Protein AF-A0A1I0LG88-F1 (afdb_monomer)

Structure (mmCIF, N/CA/C/O backbone):
data_AF-A0A1I0LG88-F1
#
_entry.id   AF-A0A1I0LG88-F1
#
loop_
_atom_site.group_PDB
_atom_site.id
_atom_site.type_symbol
_atom_site.label_atom_id
_atom_site.label_alt_id
_atom_site.label_comp_id
_atom_site.label_asym_id
_atom_site.label_entity_id
_atom_site.label_seq_id
_atom_site.pdbx_PDB_ins_code
_atom_site.Cartn_x
_atom_site.Cartn_y
_atom_site.Cartn_z
_atom_site.occupancy
_atom_site.B_iso_or_equiv
_atom_site.auth_seq_id
_atom_site.auth_comp_id
_atom_site.auth_asym_id
_atom_site.auth_atom_id
_atom_site.pdbx_PDB_model_num
ATOM 1 N N . ASP A 1 1 ? 6.058 15.954 14.511 1.00 57.50 1 ASP A N 1
ATOM 2 C CA . ASP A 1 1 ? 6.686 14.770 15.115 1.00 57.50 1 ASP A CA 1
ATOM 3 C C . ASP A 1 1 ? 6.419 13.550 14.260 1.00 57.50 1 ASP A C 1
ATOM 5 O O . ASP A 1 1 ? 5.264 13.283 13.942 1.00 57.50 1 ASP A O 1
ATOM 9 N N . ASP A 1 2 ? 7.477 12.824 13.900 1.00 69.94 2 ASP A N 1
ATOM 10 C CA . ASP A 1 2 ? 7.427 11.625 13.042 1.00 69.94 2 ASP A CA 1
ATOM 11 C C . ASP A 1 2 ? 6.561 10.500 13.637 1.00 69.94 2 ASP A C 1
ATOM 13 O O . ASP A 1 2 ? 5.971 9.692 12.916 1.00 69.94 2 ASP A O 1
ATOM 17 N N . VAL A 1 3 ? 6.420 10.480 14.967 1.00 75.88 3 VAL A N 1
ATOM 18 C CA . VAL A 1 3 ? 5.543 9.544 15.686 1.00 75.88 3 VAL A CA 1
ATOM 19 C C . VAL A 1 3 ? 4.071 9.808 15.365 1.00 75.88 3 VAL A C 1
ATOM 21 O O . VAL A 1 3 ? 3.330 8.864 15.104 1.00 75.88 3 VAL A O 1
ATOM 24 N N . THR A 1 4 ? 3.645 11.075 15.325 1.00 81.88 4 THR A N 1
ATOM 25 C CA . THR A 1 4 ? 2.259 11.437 14.990 1.00 81.88 4 THR A CA 1
ATOM 26 C C . THR A 1 4 ? 1.914 11.007 13.567 1.00 81.88 4 THR A C 1
ATOM 28 O O . THR A 1 4 ? 0.860 10.414 13.359 1.00 81.88 4 THR A O 1
ATOM 31 N N . VAL A 1 5 ? 2.831 11.221 12.616 1.00 83.12 5 VAL A N 1
ATOM 32 C CA . VAL A 1 5 ? 2.665 10.792 11.217 1.00 83.12 5 VAL A CA 1
ATOM 33 C C . VAL A 1 5 ? 2.552 9.270 11.130 1.00 83.12 5 VAL A C 1
ATOM 35 O O . VAL A 1 5 ? 1.643 8.748 10.493 1.00 83.12 5 VAL A O 1
ATOM 38 N N . THR A 1 6 ? 3.428 8.545 11.830 1.00 84.25 6 THR A N 1
ATOM 39 C CA . THR A 1 6 ? 3.408 7.075 11.842 1.00 84.25 6 THR A CA 1
ATOM 40 C C . THR A 1 6 ? 2.093 6.526 12.403 1.00 84.25 6 THR A C 1
ATOM 42 O O . THR A 1 6 ? 1.522 5.601 11.828 1.00 84.25 6 THR A O 1
ATOM 45 N N . LEU A 1 7 ? 1.589 7.101 13.499 1.00 87.00 7 LEU A N 1
ATOM 46 C CA . LEU A 1 7 ? 0.325 6.684 14.114 1.00 87.00 7 LEU A CA 1
ATOM 47 C C . LEU A 1 7 ? -0.883 6.989 13.225 1.00 87.00 7 LEU A C 1
ATOM 49 O O . LEU A 1 7 ? -1.782 6.160 13.130 1.00 87.00 7 LEU A O 1
ATOM 53 N N . GLN A 1 8 ? -0.898 8.139 12.548 1.00 90.69 8 GLN A N 1
ATOM 54 C CA . GLN A 1 8 ? -1.956 8.488 11.595 1.00 90.69 8 GLN A CA 1
ATOM 55 C C . GLN A 1 8 ? -1.988 7.517 10.412 1.00 90.69 8 GLN A C 1
ATOM 57 O O . GLN A 1 8 ? -3.050 7.023 10.044 1.00 90.69 8 GLN A O 1
ATOM 62 N N . VAL A 1 9 ? -0.817 7.186 9.868 1.00 92.50 9 VAL A N 1
ATOM 63 C CA . VAL A 1 9 ? -0.674 6.230 8.764 1.00 92.50 9 VAL A CA 1
ATOM 64 C C . VAL A 1 9 ? -1.145 4.835 9.175 1.00 92.50 9 VAL A C 1
ATOM 66 O O . VAL A 1 9 ? -1.920 4.211 8.456 1.00 92.50 9 VAL A O 1
ATOM 69 N N . GLN A 1 10 ? -0.732 4.353 10.350 1.00 92.56 10 GLN A N 1
ATOM 70 C CA . GLN A 1 10 ? -1.199 3.063 10.867 1.00 92.56 10 GLN A CA 1
ATOM 71 C C . GLN A 1 10 ? -2.701 3.064 11.175 1.00 92.56 10 GLN A C 1
ATOM 73 O O . GLN A 1 10 ? -3.362 2.051 10.952 1.00 92.56 10 GLN A O 1
ATOM 78 N N . GLY A 1 11 ? -3.245 4.188 11.649 1.00 95.44 11 GLY A N 1
ATOM 79 C CA . GLY A 1 11 ? -4.682 4.371 11.844 1.00 95.44 11 GLY A CA 1
ATOM 80 C C . GLY A 1 11 ? -5.456 4.237 10.533 1.00 95.44 11 GLY A C 1
ATOM 81 O O . GLY A 1 11 ? -6.359 3.415 10.447 1.00 95.44 11 GLY A O 1
ATOM 82 N N . SER A 1 12 ? -5.033 4.948 9.485 1.00 95.81 12 SER A N 1
ATOM 83 C CA . SER A 1 12 ? -5.655 4.874 8.154 1.00 95.81 12 SER A CA 1
ATOM 84 C C . SER A 1 12 ? -5.574 3.470 7.537 1.00 95.81 12 SER A C 1
ATOM 86 O O . SER A 1 12 ? -6.546 2.971 6.965 1.00 95.81 12 SER A O 1
ATOM 88 N N . MET A 1 13 ? -4.437 2.789 7.712 1.00 97.12 13 MET A N 1
ATOM 89 C CA . MET A 1 13 ? -4.272 1.382 7.338 1.00 97.12 13 MET A CA 1
ATOM 90 C C . MET A 1 13 ? -5.283 0.465 8.036 1.00 97.12 13 MET A C 1
ATOM 92 O O . MET A 1 13 ? -5.894 -0.399 7.404 1.00 97.12 13 MET A O 1
ATOM 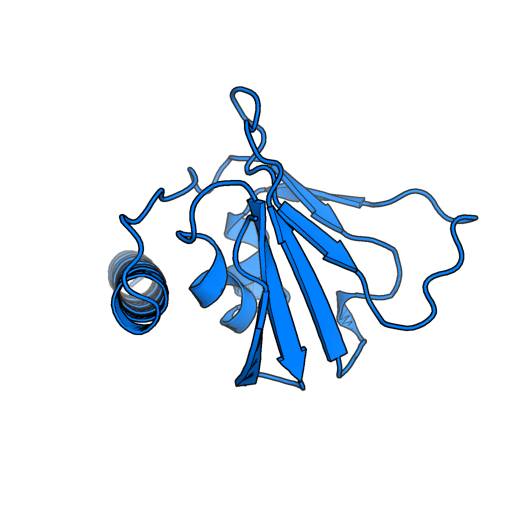96 N N . LEU A 1 14 ? -5.446 0.645 9.348 1.00 97.50 14 LEU A N 1
ATOM 97 C CA . LEU A 1 14 ? -6.372 -0.139 10.156 1.00 97.50 14 LEU A CA 1
ATOM 98 C C . LEU A 1 14 ? -7.826 0.112 9.740 1.00 97.50 14 LEU A C 1
ATOM 100 O O . LEU A 1 14 ? -8.572 -0.846 9.547 1.00 97.50 14 LEU A O 1
ATOM 104 N N . GLU A 1 15 ? -8.209 1.377 9.569 1.00 96.88 15 GLU A N 1
ATOM 105 C CA . GLU A 1 15 ? -9.552 1.782 9.141 1.00 96.88 15 GLU A CA 1
ATOM 106 C C . GLU A 1 15 ? -9.917 1.179 7.782 1.00 96.88 15 GLU A C 1
ATOM 108 O O . GLU A 1 15 ? -11.017 0.656 7.617 1.00 96.88 15 GLU A O 1
ATOM 113 N N . THR A 1 16 ? -8.977 1.172 6.834 1.00 96.94 16 THR A N 1
ATOM 114 C CA . THR A 1 16 ? -9.184 0.582 5.503 1.00 96.94 16 THR A CA 1
ATOM 115 C C . THR A 1 16 ? -9.448 -0.920 5.588 1.00 96.94 16 THR A C 1
ATOM 117 O O . THR A 1 16 ? -10.409 -1.413 4.999 1.00 96.94 16 THR A O 1
ATOM 120 N N . ALA A 1 17 ? -8.639 -1.659 6.357 1.00 96.94 17 ALA A N 1
ATOM 121 C CA . ALA A 1 17 ? -8.828 -3.099 6.534 1.00 96.94 17 ALA A CA 1
ATOM 122 C C . ALA A 1 17 ? -10.153 -3.432 7.242 1.00 96.94 17 ALA A C 1
ATOM 124 O O . ALA A 1 17 ? -10.883 -4.324 6.809 1.00 96.94 17 ALA A O 1
ATOM 125 N N . GLN A 1 18 ? -10.506 -2.674 8.283 1.00 96.31 18 GLN A N 1
ATOM 126 C CA . GLN A 1 18 ? -11.776 -2.831 8.995 1.00 96.31 18 GLN A CA 1
ATOM 127 C C . GLN A 1 18 ? -12.984 -2.490 8.118 1.00 96.31 18 GLN A C 1
ATOM 129 O O . GLN A 1 18 ? -13.998 -3.183 8.179 1.00 96.31 18 GLN A O 1
ATOM 134 N N . GLY A 1 19 ? -12.874 -1.462 7.272 1.00 95.94 19 GLY A N 1
ATOM 135 C CA . GLY A 1 19 ? -13.929 -1.040 6.350 1.00 95.94 19 GLY A CA 1
ATOM 136 C C . GLY A 1 19 ? -14.333 -2.114 5.337 1.00 95.94 19 GLY A C 1
ATOM 137 O O . GLY A 1 19 ? -15.440 -2.064 4.803 1.00 95.94 19 GLY A O 1
ATOM 138 N N . VAL A 1 20 ? -13.471 -3.110 5.113 1.00 95.25 20 VAL A N 1
ATOM 139 C CA . VAL A 1 20 ? -13.725 -4.246 4.218 1.00 95.25 20 VAL A CA 1
ATOM 140 C C . VAL A 1 20 ? -13.790 -5.598 4.942 1.00 95.25 20 VAL A C 1
ATOM 142 O O . VAL A 1 20 ? -13.742 -6.641 4.287 1.00 95.25 20 VAL A O 1
ATOM 145 N N . A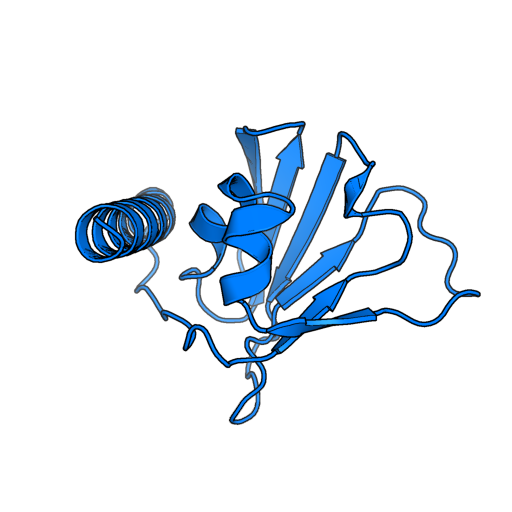SP A 1 21 ? -13.921 -5.585 6.274 1.00 95.62 21 ASP A N 1
ATOM 146 C CA . ASP A 1 21 ? -14.002 -6.778 7.135 1.00 95.62 21 ASP A CA 1
ATOM 147 C C . ASP A 1 21 ? -12.814 -7.746 6.943 1.00 95.62 21 ASP A C 1
ATOM 149 O O . ASP A 1 21 ? -12.966 -8.965 6.832 1.00 95.62 21 ASP A O 1
ATOM 153 N N . ALA A 1 22 ? -11.605 -7.185 6.845 1.00 95.56 22 ALA A N 1
ATOM 154 C CA . ALA A 1 22 ? -10.362 -7.935 6.716 1.00 95.56 22 ALA A CA 1
ATOM 155 C C . ALA A 1 22 ? -9.496 -7.820 7.977 1.00 95.56 22 ALA A C 1
ATOM 157 O O . ALA A 1 22 ? -9.317 -6.736 8.533 1.00 95.56 22 ALA A O 1
ATOM 158 N N . GLU A 1 23 ? -8.882 -8.936 8.381 1.00 95.50 23 GLU A N 1
ATOM 159 C CA . GLU A 1 23 ? -7.842 -8.924 9.413 1.00 95.50 23 GLU A CA 1
ATOM 160 C C . GLU A 1 23 ? -6.591 -8.206 8.865 1.00 95.50 23 GLU A C 1
ATOM 162 O O . GLU A 1 23 ? -6.036 -8.640 7.844 1.00 95.50 23 GLU A O 1
ATOM 167 N N . PRO A 1 24 ? -6.133 -7.111 9.499 1.00 96.06 24 PRO A N 1
ATOM 168 C CA . PRO A 1 24 ? -5.033 -6.314 8.980 1.00 96.06 24 PRO A CA 1
ATOM 169 C C . PRO A 1 24 ? -3.696 -7.063 9.047 1.00 96.06 24 PRO A C 1
ATOM 171 O O . PRO A 1 24 ? -3.302 -7.627 10.067 1.00 96.06 24 PRO A O 1
ATOM 174 N N . ARG A 1 25 ? -2.925 -6.979 7.963 1.00 95.25 25 ARG A N 1
ATOM 175 C CA . ARG A 1 25 ? -1.539 -7.443 7.856 1.00 95.25 25 ARG A CA 1
ATOM 176 C C . ARG A 1 25 ? -0.623 -6.283 7.475 1.00 95.25 25 ARG A C 1
ATOM 178 O O . ARG A 1 25 ? -0.310 -6.078 6.299 1.00 95.25 25 ARG A O 1
ATOM 185 N N . PHE A 1 26 ? -0.169 -5.545 8.482 1.00 95.00 26 PHE A N 1
ATOM 186 C CA . PHE A 1 26 ? 0.740 -4.411 8.313 1.00 95.00 26 PHE A CA 1
ATOM 187 C C . PHE A 1 26 ? 2.080 -4.833 7.682 1.00 95.00 26 PHE A C 1
ATOM 189 O O . PHE A 1 26 ? 2.666 -5.828 8.123 1.00 95.00 26 PHE A O 1
ATOM 196 N N . PRO A 1 27 ? 2.597 -4.099 6.679 1.00 94.12 27 PRO A N 1
ATOM 197 C CA . PRO A 1 27 ? 3.970 -4.275 6.229 1.00 94.12 27 PRO A CA 1
ATOM 198 C C . PRO A 1 27 ? 4.939 -3.621 7.219 1.00 94.12 27 PRO A C 1
ATOM 200 O O . PRO A 1 27 ? 4.574 -2.740 8.003 1.00 94.12 27 PRO A O 1
ATOM 203 N N . ARG A 1 28 ? 6.215 -3.990 7.144 1.00 95.25 28 ARG A N 1
ATOM 204 C CA . ARG A 1 28 ? 7.284 -3.165 7.710 1.00 95.25 28 ARG A CA 1
ATOM 205 C C . ARG A 1 28 ? 7.521 -1.992 6.771 1.00 95.25 28 ARG A C 1
ATOM 207 O O . ARG A 1 28 ? 7.504 -2.139 5.556 1.00 95.25 28 ARG A O 1
ATOM 214 N N . PHE A 1 29 ? 7.848 -0.831 7.325 1.00 93.88 29 PHE A N 1
ATOM 215 C CA . PHE A 1 29 ? 8.189 0.347 6.520 1.00 93.88 29 PHE A CA 1
ATOM 216 C C . PHE A 1 29 ? 9.409 0.144 5.608 1.00 93.88 29 PHE A C 1
ATOM 218 O O . PHE A 1 29 ? 9.564 0.859 4.622 1.00 93.88 29 PHE A O 1
ATOM 225 N N . THR A 1 30 ? 10.265 -0.823 5.939 1.00 96.94 30 THR A N 1
ATOM 226 C CA . THR A 1 30 ? 11.431 -1.235 5.151 1.00 96.94 30 THR A CA 1
ATOM 227 C C . THR A 1 30 ? 11.124 -2.324 4.127 1.00 96.94 30 THR A C 1
ATOM 229 O O . THR A 1 30 ? 12.023 -2.676 3.371 1.00 96.94 30 THR A O 1
ATOM 232 N N . ASP A 1 31 ? 9.918 -2.899 4.133 1.00 97.94 31 ASP A N 1
ATOM 233 C CA . ASP A 1 31 ? 9.531 -3.880 3.121 1.00 97.94 31 ASP A CA 1
ATOM 234 C C . ASP A 1 31 ? 9.432 -3.192 1.756 1.00 97.94 31 ASP A C 1
ATOM 236 O O . ASP A 1 31 ? 9.131 -1.999 1.661 1.00 97.94 31 ASP A O 1
ATOM 240 N N . THR A 1 32 ? 9.703 -3.946 0.698 1.00 98.44 32 THR A N 1
ATOM 241 C CA . THR A 1 32 ? 9.779 -3.423 -0.668 1.00 98.44 32 THR A CA 1
ATOM 242 C C . THR A 1 32 ? 8.394 -3.338 -1.305 1.00 98.44 32 THR A C 1
ATOM 244 O O . THR A 1 32 ? 7.598 -4.267 -1.195 1.00 98.44 32 THR A O 1
ATOM 247 N N . VAL A 1 33 ? 8.109 -2.235 -1.992 1.00 98.38 33 VAL A N 1
ATOM 248 C CA . VAL A 1 33 ? 6.967 -2.042 -2.896 1.00 98.38 33 VAL A CA 1
ATOM 249 C C . VAL A 1 33 ? 7.493 -2.043 -4.323 1.00 98.38 33 VAL A C 1
ATOM 251 O O . VAL A 1 33 ? 8.531 -1.440 -4.599 1.00 98.38 33 VAL A O 1
ATOM 254 N N . THR A 1 34 ? 6.775 -2.698 -5.233 1.00 98.06 34 THR A N 1
ATOM 255 C CA . THR A 1 34 ? 7.066 -2.643 -6.669 1.00 98.06 34 THR A CA 1
ATOM 256 C C . THR A 1 34 ? 6.089 -1.691 -7.346 1.00 98.06 34 THR A C 1
ATOM 258 O O . THR A 1 34 ? 4.884 -1.770 -7.118 1.00 98.06 34 THR A O 1
ATOM 261 N N . ALA A 1 35 ? 6.574 -0.806 -8.211 1.00 97.69 35 ALA A N 1
ATOM 262 C CA . ALA A 1 35 ? 5.722 0.139 -8.919 1.00 97.69 35 ALA A CA 1
ATOM 263 C C . ALA A 1 35 ? 6.045 0.185 -10.413 1.00 97.69 35 ALA A C 1
ATOM 265 O O . ALA A 1 35 ? 7.200 0.290 -10.831 1.00 97.69 35 ALA A O 1
ATOM 266 N N . VAL A 1 36 ? 5.005 0.089 -11.235 1.00 96.75 36 VAL A N 1
ATOM 267 C CA . VAL A 1 36 ? 5.124 0.113 -12.692 1.00 96.75 36 VAL A CA 1
ATOM 268 C C . VAL A 1 36 ? 5.304 1.561 -13.170 1.00 96.75 36 VAL A C 1
ATOM 270 O O . VAL A 1 36 ? 4.647 2.462 -12.643 1.00 96.75 36 VAL A O 1
ATOM 273 N N . PRO A 1 37 ? 6.164 1.831 -14.171 1.00 94.62 37 PRO A N 1
ATOM 274 C CA . PRO A 1 37 ? 6.479 3.192 -14.595 1.00 94.62 37 PRO A CA 1
ATOM 275 C C . PRO A 1 37 ? 5.242 4.023 -14.948 1.00 94.62 37 PRO A C 1
ATOM 277 O O . PRO A 1 37 ? 4.327 3.553 -15.620 1.00 94.62 37 PRO A O 1
ATOM 280 N N . GLY A 1 38 ? 5.238 5.280 -14.497 1.00 93.44 38 GLY A N 1
ATOM 281 C CA . GLY A 1 38 ? 4.117 6.208 -14.670 1.00 93.44 38 GLY A CA 1
ATOM 282 C C . GLY A 1 38 ? 3.123 6.247 -13.504 1.00 93.44 38 GLY A C 1
ATOM 283 O O . GLY A 1 38 ? 2.285 7.142 -13.490 1.00 93.44 38 GLY A O 1
ATOM 284 N N . TRP A 1 39 ? 3.238 5.354 -12.512 1.00 95.62 39 TRP A N 1
ATOM 285 C CA . TRP A 1 39 ? 2.326 5.286 -11.359 1.00 95.62 39 TRP A CA 1
ATOM 286 C C . TRP A 1 39 ? 2.232 6.593 -10.555 1.00 95.62 39 TRP A C 1
ATOM 288 O O . TRP A 1 39 ? 1.142 6.998 -10.159 1.00 95.62 39 TRP A O 1
ATOM 298 N N . GLU A 1 40 ? 3.362 7.269 -10.335 1.00 94.50 40 GLU A N 1
ATOM 299 C CA . GLU A 1 40 ? 3.434 8.445 -9.458 1.00 94.50 40 GLU A CA 1
ATOM 300 C C . GLU A 1 40 ? 2.655 9.637 -10.028 1.00 94.50 40 GLU A C 1
ATOM 302 O O . GLU A 1 40 ? 2.055 10.399 -9.282 1.00 94.50 40 GLU A O 1
ATOM 307 N N . LYS A 1 41 ? 2.620 9.772 -11.360 1.00 92.69 41 LYS A N 1
ATOM 308 C CA . LYS A 1 41 ? 1.930 10.868 -12.065 1.00 92.69 41 LYS A CA 1
ATOM 309 C C . LYS A 1 41 ? 0.532 10.490 -12.545 1.00 92.69 41 LYS A C 1
ATOM 311 O O . LYS A 1 41 ? -0.119 11.305 -13.193 1.00 92.69 41 LYS A O 1
ATOM 316 N N . SER A 1 42 ? 0.112 9.247 -12.329 1.00 95.19 42 SER A N 1
ATOM 317 C CA . SER A 1 42 ? -1.183 8.784 -12.799 1.00 95.19 42 SER A CA 1
ATOM 318 C C . SER A 1 42 ? -2.263 9.149 -11.794 1.00 95.19 42 SER A C 1
ATOM 320 O O . SER A 1 42 ? -2.160 8.791 -10.620 1.00 95.19 42 SER A O 1
ATOM 322 N N . GLU A 1 43 ? -3.317 9.807 -12.276 1.00 95.88 43 GLU A N 1
ATOM 323 C CA . GLU A 1 43 ? -4.520 10.076 -11.484 1.00 95.88 43 GLU A CA 1
ATOM 324 C C . GLU A 1 43 ? -5.097 8.768 -10.940 1.00 95.88 43 GLU A C 1
ATOM 326 O O . GLU A 1 43 ? -5.465 8.700 -9.778 1.00 95.88 43 GLU A O 1
ATOM 331 N N . ARG A 1 44 ? -5.074 7.683 -11.723 1.00 97.38 44 ARG A N 1
ATOM 332 C CA . ARG A 1 44 ? -5.583 6.378 -11.291 1.00 97.38 44 ARG A CA 1
ATOM 333 C C . ARG A 1 44 ? -4.470 5.361 -11.120 1.00 97.38 44 ARG A C 1
ATOM 335 O O . ARG A 1 44 ? -3.572 5.281 -11.951 1.00 97.38 44 ARG A O 1
ATOM 342 N N . VAL A 1 45 ? -4.555 4.531 -10.087 1.00 97.50 45 VAL A N 1
ATOM 343 C CA . VAL A 1 45 ? -3.668 3.371 -9.914 1.00 97.50 45 VAL A CA 1
ATOM 344 C C . VAL A 1 45 ? -4.423 2.200 -9.302 1.00 97.50 45 VAL A C 1
ATOM 346 O O . VAL A 1 45 ? -5.298 2.384 -8.463 1.00 97.50 45 VAL A O 1
ATOM 349 N N . ALA A 1 46 ? -4.054 0.988 -9.704 1.00 97.31 46 ALA A N 1
ATOM 350 C CA . ALA A 1 46 ? -4.443 -0.238 -9.027 1.00 97.31 46 ALA A CA 1
ATOM 351 C C . ALA A 1 46 ? -3.278 -0.738 -8.167 1.00 97.31 46 ALA A C 1
ATOM 353 O O . ALA A 1 46 ? -2.13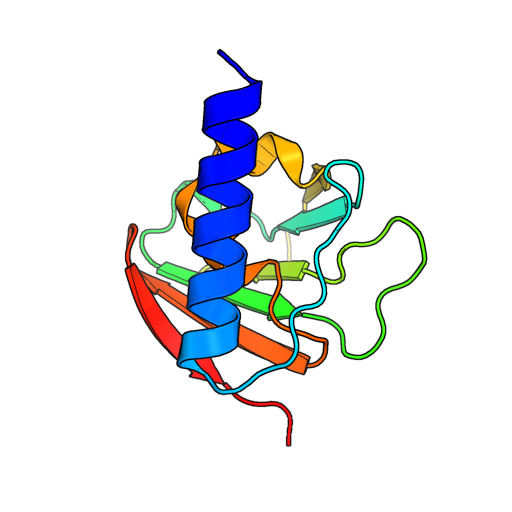3 -0.788 -8.621 1.00 97.31 46 ALA A O 1
ATOM 354 N N . LEU A 1 47 ? -3.574 -1.120 -6.932 1.00 97.88 47 LEU A N 1
ATOM 355 C CA . LEU A 1 47 ? -2.655 -1.766 -6.008 1.00 97.88 47 LEU A CA 1
ATOM 356 C C . LEU A 1 47 ? -3.064 -3.224 -5.879 1.00 97.88 47 LEU A C 1
ATOM 358 O O . LEU A 1 47 ? -4.171 -3.498 -5.434 1.00 97.88 47 LEU A O 1
ATOM 362 N N . ALA A 1 48 ? -2.185 -4.154 -6.235 1.00 97.19 48 ALA A N 1
ATOM 363 C CA . ALA A 1 48 ? -2.423 -5.584 -6.064 1.00 97.19 48 ALA A CA 1
ATOM 364 C C . ALA A 1 48 ? -1.445 -6.157 -5.041 1.00 97.19 48 ALA A C 1
ATOM 366 O O . ALA A 1 48 ? -0.238 -5.938 -5.164 1.00 97.19 48 ALA A O 1
ATOM 367 N N . ARG A 1 49 ? -1.950 -6.906 -4.054 1.00 97.38 49 ARG A N 1
ATOM 368 C CA . ARG A 1 49 ? -1.104 -7.616 -3.091 1.00 97.38 49 ARG A CA 1
ATOM 369 C C . ARG A 1 49 ? -0.945 -9.075 -3.486 1.00 97.38 49 ARG A C 1
ATOM 371 O O . ARG A 1 49 ? -1.935 -9.794 -3.622 1.00 97.38 49 ARG A O 1
ATOM 378 N N . ALA A 1 50 ? 0.295 -9.539 -3.592 1.00 96.25 50 ALA A N 1
ATOM 379 C CA . ALA A 1 50 ? 0.604 -10.959 -3.704 1.00 96.25 50 ALA A CA 1
ATOM 380 C C . ALA A 1 50 ? -0.080 -11.756 -2.576 1.00 96.25 50 ALA A C 1
ATOM 382 O O . ALA A 1 50 ? -0.187 -11.277 -1.444 1.00 96.25 50 ALA A O 1
ATOM 383 N N . LEU A 1 51 ? -0.549 -12.970 -2.883 1.00 94.69 51 LEU A N 1
ATOM 384 C CA . LEU A 1 51 ? -1.248 -13.821 -1.912 1.00 94.69 51 LEU A CA 1
ATOM 385 C C . LEU A 1 51 ? -0.356 -14.147 -0.703 1.00 94.69 51 LEU A C 1
ATOM 387 O O . LEU A 1 51 ? -0.789 -14.058 0.444 1.00 94.69 51 LEU A O 1
ATOM 391 N N . GLU A 1 52 ? 0.908 -14.462 -0.972 1.00 92.06 52 GLU A N 1
ATOM 392 C CA . GLU A 1 52 ? 1.910 -14.806 0.031 1.00 92.06 52 GLU A CA 1
ATOM 393 C C . GLU A 1 52 ? 3.203 -14.026 -0.250 1.00 92.06 52 GLU A C 1
ATOM 395 O O . GLU A 1 52 ? 4.045 -14.491 -1.014 1.00 92.06 52 GLU A O 1
ATOM 400 N N . PRO A 1 53 ? 3.362 -12.814 0.312 1.00 88.94 53 PRO A N 1
ATOM 401 C CA . PRO A 1 53 ? 4.593 -12.051 0.153 1.00 88.94 53 PRO A CA 1
ATOM 402 C C . PRO A 1 53 ? 5.765 -12.690 0.905 1.00 88.94 53 PRO A C 1
ATOM 404 O O . PRO A 1 53 ? 5.608 -13.169 2.035 1.00 88.94 53 PRO A O 1
ATOM 407 N N . GLU A 1 54 ? 6.942 -12.656 0.283 1.00 90.12 54 GLU A N 1
ATOM 408 C CA . GLU A 1 54 ? 8.198 -13.119 0.874 1.00 90.12 54 GLU A CA 1
ATOM 409 C C . GLU A 1 54 ? 8.721 -12.150 1.950 1.00 90.12 54 GLU A C 1
ATOM 411 O O . GLU A 1 54 ? 8.288 -11.006 2.079 1.00 90.12 54 GLU A O 1
ATOM 416 N N . ALA A 1 55 ? 9.680 -12.597 2.764 1.00 90.75 55 ALA A N 1
ATOM 417 C CA . ALA A 1 55 ? 10.259 -11.750 3.803 1.00 90.75 55 ALA A CA 1
ATOM 418 C C . ALA A 1 55 ? 11.014 -10.550 3.198 1.00 90.75 55 ALA A C 1
ATOM 420 O O . ALA A 1 55 ? 11.950 -10.728 2.424 1.00 90.75 55 ALA A O 1
ATOM 421 N N . GLY A 1 56 ? 10.650 -9.331 3.611 1.00 94.06 56 GLY A N 1
ATOM 422 C CA . GLY A 1 56 ? 11.228 -8.089 3.077 1.00 94.06 56 GLY A CA 1
ATOM 423 C C . GLY A 1 56 ? 10.561 -7.590 1.791 1.00 94.06 56 GLY A C 1
ATOM 424 O O . GLY A 1 56 ? 10.887 -6.499 1.321 1.00 94.06 56 GLY A O 1
ATOM 425 N N . ASP A 1 57 ? 9.602 -8.344 1.255 1.00 96.06 57 ASP A N 1
ATOM 426 C CA . ASP A 1 57 ? 8.680 -7.913 0.211 1.00 96.06 57 ASP A CA 1
ATOM 427 C C . ASP A 1 57 ? 7.323 -7.592 0.856 1.00 96.06 57 ASP A C 1
ATOM 429 O O . ASP A 1 57 ? 6.774 -8.374 1.632 1.00 96.06 57 ASP A O 1
ATOM 433 N N . SER A 1 58 ? 6.766 -6.418 0.567 1.00 97.00 58 SER A N 1
ATOM 434 C CA . SER A 1 58 ? 5.433 -6.058 1.063 1.00 97.00 58 SER A CA 1
ATOM 435 C C . SER A 1 58 ? 4.324 -6.836 0.337 1.00 97.00 58 SER A C 1
ATOM 437 O O . SER A 1 58 ? 3.207 -6.975 0.861 1.00 97.00 58 SER A O 1
ATOM 439 N N . GLY A 1 59 ? 4.645 -7.347 -0.858 1.00 97.06 59 GLY A N 1
ATOM 440 C CA . GLY A 1 59 ? 3.746 -7.978 -1.814 1.00 97.06 59 GLY A CA 1
ATOM 441 C C . GLY A 1 59 ? 2.986 -6.995 -2.691 1.00 97.06 59 GLY A C 1
ATOM 442 O O . GLY A 1 59 ? 2.197 -7.444 -3.518 1.00 97.06 59 GLY A O 1
ATOM 443 N N . TRP A 1 60 ? 3.157 -5.686 -2.498 1.00 98.19 60 TRP A N 1
ATOM 444 C CA . TRP A 1 60 ? 2.384 -4.675 -3.208 1.00 98.19 60 TRP A CA 1
ATOM 445 C C . TRP A 1 60 ? 2.995 -4.324 -4.561 1.00 98.19 60 TRP A C 1
ATOM 447 O O . TRP A 1 60 ? 4.166 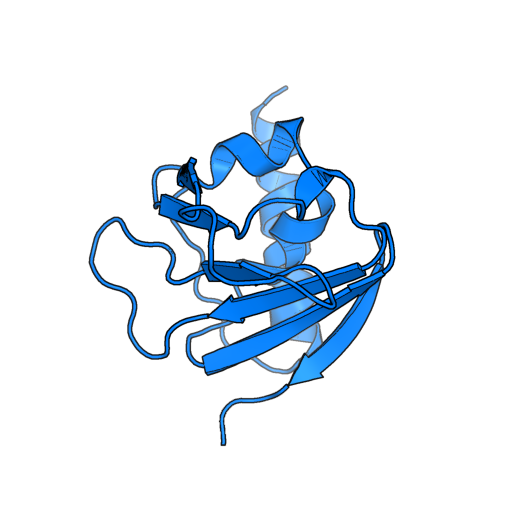-3.949 -4.664 1.00 98.19 60 TRP A O 1
ATOM 457 N N . LEU A 1 61 ? 2.14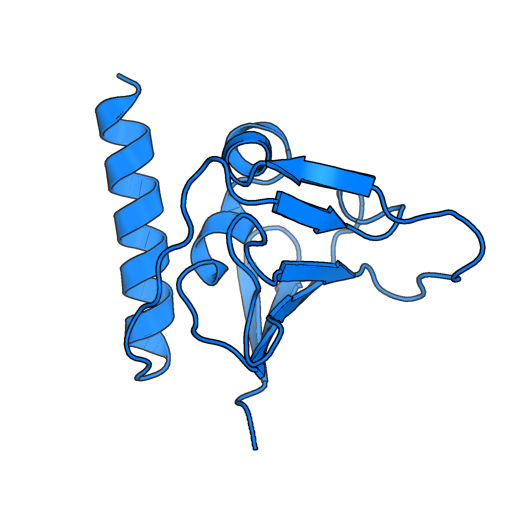9 -4.394 -5.585 1.00 97.62 61 LEU A N 1
ATOM 458 C CA . LEU A 1 61 ? 2.406 -3.912 -6.931 1.00 97.62 61 LEU A CA 1
ATOM 459 C C . LEU A 1 61 ? 1.486 -2.724 -7.236 1.00 97.62 61 LEU A C 1
ATOM 461 O O . LEU A 1 61 ? 0.268 -2.874 -7.180 1.00 97.62 61 LEU A O 1
ATOM 465 N N . ILE A 1 62 ? 2.058 -1.576 -7.603 1.00 97.94 62 ILE A N 1
ATOM 466 C CA . ILE A 1 62 ? 1.320 -0.381 -8.043 1.00 97.94 62 ILE A CA 1
ATOM 467 C C . ILE A 1 62 ? 1.318 -0.3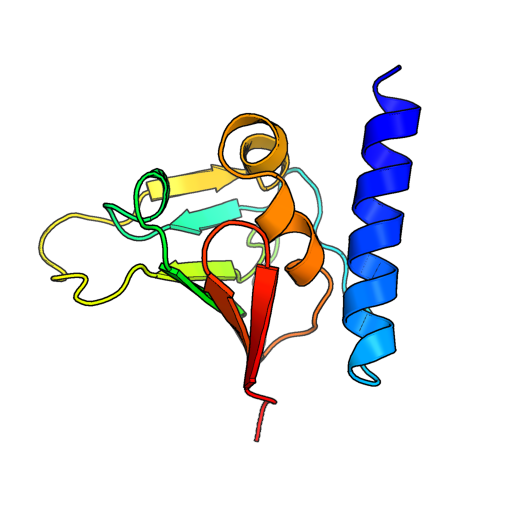22 -9.573 1.00 97.94 62 ILE A C 1
ATOM 469 O O . ILE A 1 62 ? 2.382 -0.312 -10.195 1.00 97.94 62 ILE A O 1
ATOM 473 N N . VAL A 1 63 ? 0.136 -0.255 -10.188 1.00 96.38 63 VAL A N 1
ATOM 474 C CA . VAL A 1 63 ? -0.042 -0.300 -11.646 1.00 96.38 63 VAL A CA 1
ATOM 475 C C . VAL A 1 63 ? -0.917 0.867 -12.118 1.00 96.38 63 VAL A C 1
ATOM 477 O O . VAL A 1 63 ? -2.091 0.920 -11.753 1.00 96.38 63 VAL A O 1
ATOM 480 N N . PRO A 1 64 ? -0.408 1.796 -12.947 1.00 95.75 64 PRO A N 1
ATOM 481 C CA . PRO A 1 64 ? -1.251 2.792 -13.598 1.00 95.75 64 PRO A CA 1
ATOM 482 C C . PRO A 1 64 ? -2.027 2.180 -14.782 1.00 95.75 64 PRO A C 1
ATOM 484 O O . PRO A 1 64 ? -1.577 1.195 -15.381 1.00 95.75 64 PRO A O 1
ATOM 487 N N . PRO A 1 65 ? -3.165 2.769 -15.189 1.00 92.19 65 PRO A N 1
ATOM 488 C CA . PRO A 1 65 ? -3.885 2.372 -16.390 1.00 92.19 65 PRO A CA 1
ATOM 489 C C . PRO A 1 65 ? -3.002 2.388 -17.638 1.00 92.19 65 PRO A C 1
ATOM 491 O O . PRO A 1 65 ? -2.181 3.282 -17.833 1.00 92.19 65 PRO A O 1
ATOM 494 N N . GLY A 1 66 ? -3.211 1.410 -18.522 1.00 85.31 66 GLY A N 1
ATOM 495 C CA . GLY A 1 66 ? -2.539 1.368 -19.823 1.00 85.31 66 GLY A CA 1
ATOM 496 C C . GLY A 1 66 ? -1.025 1.150 -19.756 1.00 85.31 66 GLY A C 1
ATOM 497 O O . GLY A 1 66 ? -0.347 1.388 -20.754 1.00 85.31 66 GLY A O 1
ATOM 498 N N . ALA A 1 67 ? -0.487 0.707 -18.615 1.00 79.25 67 ALA A N 1
ATOM 499 C CA . ALA A 1 67 ? 0.931 0.417 -18.478 1.00 79.25 67 ALA A CA 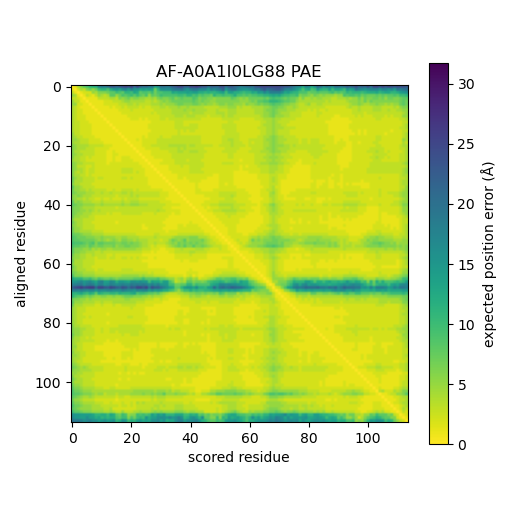1
ATOM 500 C C . ALA A 1 67 ? 1.406 -0.600 -19.535 1.00 79.25 67 ALA A C 1
ATOM 502 O O . ALA A 1 67 ? 0.937 -1.737 -19.592 1.00 79.25 67 ALA A O 1
ATOM 503 N N . LEU A 1 68 ? 2.361 -0.183 -20.370 1.00 68.06 68 LEU A N 1
ATOM 504 C CA . LEU A 1 68 ? 3.014 -1.033 -21.364 1.00 68.06 68 LEU A CA 1
ATOM 505 C C . LEU A 1 68 ? 4.325 -1.568 -20.774 1.00 68.06 68 LEU A C 1
ATOM 507 O O . LEU A 1 68 ? 5.156 -0.801 -20.291 1.00 68.06 68 LEU A O 1
ATOM 511 N N . SER A 1 69 ? 4.518 -2.889 -20.809 1.00 63.00 69 SER A N 1
ATOM 512 C CA . SER A 1 69 ? 5.524 -3.601 -19.999 1.00 63.00 69 SER A CA 1
ATOM 513 C C . SER A 1 69 ? 6.983 -3.465 -20.473 1.00 63.00 69 SER A C 1
ATOM 515 O O . SER A 1 69 ? 7.806 -4.341 -20.207 1.00 63.00 69 SER A O 1
ATOM 517 N N . THR A 1 70 ? 7.331 -2.419 -21.224 1.00 75.38 70 THR A N 1
ATOM 518 C CA . THR A 1 70 ? 8.665 -2.294 -21.837 1.00 75.38 70 THR A CA 1
ATOM 519 C C . THR A 1 70 ? 9.688 -1.604 -20.942 1.00 75.38 70 THR A C 1
ATOM 521 O O . THR A 1 70 ? 10.884 -1.710 -21.204 1.00 75.38 70 THR A O 1
ATOM 524 N N . VAL A 1 71 ? 9.244 -0.889 -19.906 1.00 82.88 71 VAL A N 1
ATOM 525 C CA . VAL A 1 71 ? 10.129 -0.263 -18.917 1.00 82.88 71 VAL A CA 1
ATOM 526 C C . VAL A 1 71 ? 10.067 -1.085 -17.625 1.00 82.88 71 VAL A C 1
ATOM 528 O O . VAL A 1 71 ? 8.960 -1.379 -17.165 1.00 82.88 71 VAL A O 1
ATOM 531 N N . PRO A 1 72 ? 11.217 -1.480 -17.043 1.00 89.19 72 PRO A N 1
ATOM 532 C CA . PRO A 1 72 ? 11.235 -2.232 -15.794 1.00 89.19 72 PRO A CA 1
ATOM 533 C C . PRO A 1 72 ? 10.509 -1.487 -14.662 1.00 89.19 72 PRO A C 1
ATOM 535 O O . PRO A 1 72 ? 10.659 -0.266 -14.561 1.00 89.19 72 PRO A O 1
ATOM 538 N N . PRO A 1 73 ? 9.758 -2.198 -13.802 1.00 94.69 73 PRO A N 1
ATOM 539 C CA . PRO A 1 73 ? 9.238 -1.633 -12.563 1.00 94.69 73 PRO A CA 1
ATOM 540 C C . PRO A 1 73 ? 10.360 -1.110 -11.667 1.00 94.69 73 PRO A C 1
ATOM 542 O O . PRO A 1 73 ? 11.461 -1.665 -11.646 1.00 94.69 73 PRO A O 1
ATOM 545 N N . GLU A 1 74 ? 10.065 -0.066 -10.901 1.00 96.12 74 GLU A N 1
ATOM 546 C CA . GLU A 1 74 ? 10.932 0.364 -9.811 1.00 96.12 74 GLU A CA 1
ATOM 547 C C . GLU A 1 74 ? 10.565 -0.354 -8.511 1.00 96.12 74 GLU A C 1
ATOM 549 O O . GLU A 1 74 ? 9.435 -0.812 -8.327 1.00 96.12 74 GLU A O 1
ATOM 554 N N . GLN A 1 75 ? 11.538 -0.445 -7.611 1.00 97.94 75 GLN A N 1
ATOM 555 C CA . GLN A 1 75 ? 11.374 -1.012 -6.281 1.00 97.94 75 GLN A CA 1
ATOM 556 C C . GLN A 1 75 ? 11.900 -0.024 -5.249 1.00 97.94 75 GLN A C 1
ATOM 558 O O . GLN A 1 75 ? 12.998 0.514 -5.402 1.00 97.94 75 GLN A O 1
ATOM 563 N N . PHE A 1 76 ? 11.116 0.216 -4.206 1.00 98.31 76 PHE A N 1
ATOM 564 C CA . PHE A 1 76 ? 11.462 1.136 -3.127 1.00 98.31 76 PHE A CA 1
ATOM 565 C C . PHE A 1 76 ? 10.786 0.701 -1.820 1.00 98.31 76 PHE A C 1
ATOM 567 O O . PHE A 1 76 ? 9.784 -0.013 -1.856 1.00 98.31 76 PHE A O 1
ATOM 574 N N . PRO A 1 77 ? 11.311 1.091 -0.649 1.00 98.31 77 PRO A N 1
ATOM 575 C CA . PRO A 1 77 ? 10.710 0.707 0.622 1.00 98.31 77 PRO A CA 1
ATOM 576 C C . PRO A 1 77 ? 9.384 1.442 0.868 1.00 98.31 77 PRO A C 1
ATOM 578 O O . PRO A 1 77 ? 9.235 2.603 0.485 1.00 98.31 77 PRO A O 1
ATOM 581 N N . VAL A 1 78 ? 8.440 0.799 1.568 1.00 97.75 78 VAL A N 1
ATOM 582 C CA . VAL A 1 78 ? 7.098 1.341 1.878 1.00 97.75 78 VAL A CA 1
ATOM 583 C C . VAL A 1 78 ? 7.147 2.776 2.418 1.00 97.75 78 VAL A C 1
ATOM 585 O O . VAL A 1 78 ? 6.309 3.592 2.039 1.00 97.75 78 VAL A O 1
ATOM 588 N N . PHE A 1 79 ? 8.126 3.128 3.266 1.00 95.88 79 PHE A N 1
ATOM 589 C CA . PHE A 1 79 ? 8.219 4.488 3.820 1.00 95.88 79 PHE A CA 1
ATOM 590 C C . PHE A 1 79 ? 8.363 5.582 2.756 1.00 95.88 79 PHE A C 1
ATOM 592 O O . PHE A 1 79 ? 8.061 6.739 3.041 1.00 95.88 79 PHE A O 1
ATOM 599 N N . GLU A 1 80 ? 8.839 5.271 1.549 1.00 97.31 80 GLU A N 1
ATOM 600 C CA . GLU A 1 80 ? 8.960 6.278 0.496 1.00 97.31 80 GLU A CA 1
ATOM 601 C C . GLU A 1 80 ? 7.606 6.749 -0.033 1.00 97.31 80 GLU A C 1
ATOM 603 O O . GLU A 1 80 ? 7.513 7.892 -0.482 1.00 97.31 80 GLU A O 1
ATOM 608 N N . LEU A 1 81 ? 6.538 5.956 0.121 1.00 96.62 81 LEU A N 1
ATOM 609 C CA . LEU A 1 81 ? 5.180 6.398 -0.206 1.00 96.62 81 LEU A CA 1
ATOM 610 C C . LEU A 1 81 ? 4.772 7.641 0.591 1.00 96.62 81 LEU A C 1
ATOM 612 O O . LEU A 1 81 ? 4.090 8.491 0.036 1.00 96.62 81 LEU A O 1
ATOM 616 N N . LEU A 1 82 ? 5.281 7.831 1.818 1.00 93.75 82 LEU A N 1
ATOM 617 C CA . LEU A 1 82 ? 5.019 9.033 2.628 1.00 93.75 82 LEU A CA 1
ATOM 618 C C . LEU A 1 82 ? 5.366 10.338 1.898 1.00 93.75 82 LEU A C 1
ATOM 620 O O . LEU A 1 82 ? 4.762 11.369 2.167 1.00 93.75 82 LEU A O 1
ATOM 624 N N . ARG A 1 83 ? 6.378 10.305 1.022 1.00 93.62 83 ARG A N 1
ATOM 625 C CA . ARG A 1 83 ? 6.859 11.477 0.274 1.00 93.62 83 ARG A CA 1
ATOM 626 C C . ARG A 1 83 ? 6.390 11.502 -1.177 1.00 93.62 83 ARG A C 1
ATOM 628 O O . ARG A 1 83 ? 6.454 12.563 -1.787 1.00 93.62 83 ARG A O 1
ATOM 635 N N . ARG A 1 84 ? 5.992 10.350 -1.723 1.00 95.25 84 ARG A N 1
ATOM 636 C CA . ARG A 1 84 ? 5.618 10.188 -3.134 1.00 95.25 84 ARG A CA 1
ATOM 637 C C . ARG A 1 84 ? 4.099 10.269 -3.331 1.00 95.25 84 ARG A C 1
ATOM 639 O O . ARG A 1 84 ? 3.638 11.148 -4.045 1.00 95.25 84 ARG A O 1
ATOM 646 N N . ARG A 1 85 ? 3.334 9.387 -2.674 1.00 95.00 85 ARG A N 1
ATOM 647 C CA . ARG A 1 85 ? 1.855 9.356 -2.639 1.00 95.00 85 ARG A CA 1
ATOM 648 C C . ARG A 1 85 ? 1.407 8.706 -1.334 1.00 95.00 85 ARG A C 1
ATOM 650 O O . ARG A 1 85 ? 1.417 7.477 -1.213 1.00 95.00 85 ARG A O 1
ATOM 657 N N . SER A 1 86 ? 1.102 9.530 -0.338 1.00 94.75 86 SER A N 1
ATOM 658 C CA . SER A 1 86 ? 0.904 9.081 1.043 1.00 94.75 86 SER A CA 1
ATOM 659 C C . SER A 1 86 ? -0.411 8.323 1.234 1.00 94.75 86 SER A C 1
ATOM 661 O O . SER A 1 86 ? -0.518 7.439 2.076 1.00 94.75 86 SER A O 1
ATOM 663 N N . GLU A 1 87 ? -1.379 8.599 0.375 1.00 94.62 87 GLU A N 1
ATOM 664 C CA . GLU A 1 87 ? -2.754 8.117 0.394 1.00 94.62 87 GLU A CA 1
ATOM 665 C C . GLU A 1 87 ? -2.804 6.615 0.107 1.00 94.62 87 GLU A C 1
ATOM 667 O O . GLU A 1 87 ? -3.581 5.875 0.715 1.00 94.62 87 GLU A O 1
ATOM 672 N N . LEU A 1 88 ? -1.875 6.133 -0.726 1.00 97.25 88 LEU A N 1
ATOM 673 C CA . LEU A 1 88 ? -1.711 4.714 -1.044 1.00 97.25 88 LEU A CA 1
ATOM 674 C C . LEU A 1 88 ? -1.333 3.872 0.181 1.00 97.25 88 LEU A C 1
ATOM 676 O O . LEU A 1 88 ? -1.544 2.658 0.182 1.00 97.25 88 LEU A O 1
ATOM 680 N N . LEU A 1 89 ? -0.788 4.491 1.236 1.00 97.25 89 LEU A N 1
ATOM 681 C CA . LEU A 1 89 ? -0.446 3.784 2.468 1.00 97.25 89 LEU A CA 1
ATOM 682 C C . LEU A 1 89 ? -1.678 3.197 3.156 1.00 97.25 89 LEU A C 1
ATOM 684 O O . LEU A 1 89 ? -1.544 2.161 3.800 1.00 97.25 89 LEU A O 1
ATOM 688 N N . SER A 1 90 ? -2.857 3.801 2.985 1.00 97.00 90 SER A N 1
ATOM 689 C CA . SER A 1 90 ? -4.121 3.324 3.563 1.00 97.00 90 SER A CA 1
ATOM 690 C C . SER A 1 90 ? -4.433 1.867 3.182 1.00 97.00 90 SER A C 1
ATOM 692 O O . SER A 1 90 ? -4.840 1.070 4.022 1.00 97.00 90 SER A O 1
ATOM 694 N N . ALA A 1 91 ? -4.122 1.454 1.951 1.00 97.19 91 ALA A N 1
ATOM 695 C CA . ALA A 1 91 ? -4.362 0.091 1.479 1.00 97.19 91 ALA A CA 1
ATOM 696 C C . ALA A 1 91 ? -3.385 -0.947 2.053 1.00 97.19 91 ALA A C 1
ATOM 698 O O . ALA A 1 91 ? -3.673 -2.142 2.039 1.00 97.19 91 ALA A O 1
ATOM 699 N N . MET A 1 92 ? -2.223 -0.528 2.561 1.00 97.00 92 MET A N 1
ATOM 700 C CA . MET A 1 92 ? -1.071 -1.418 2.737 1.00 97.00 92 MET A CA 1
ATOM 701 C C . MET A 1 92 ? -1.272 -2.534 3.770 1.00 97.00 92 MET A C 1
ATOM 703 O O . MET A 1 92 ? -0.571 -3.550 3.712 1.00 97.00 92 MET A O 1
ATOM 707 N N . ALA A 1 93 ? -2.212 -2.365 4.705 1.00 96.75 93 ALA A N 1
ATOM 708 C CA . ALA A 1 93 ? -2.556 -3.384 5.692 1.00 96.75 93 ALA A CA 1
ATOM 709 C C . ALA A 1 93 ? -3.572 -4.423 5.193 1.00 96.75 93 ALA A C 1
ATOM 711 O O . ALA A 1 93 ? -3.794 -5.408 5.893 1.00 96.75 93 ALA A O 1
ATOM 712 N N . LEU A 1 94 ? -4.158 -4.281 4.003 1.00 97.31 94 LEU A N 1
ATOM 713 C CA . LEU A 1 94 ? -5.039 -5.316 3.451 1.00 97.31 94 LEU A CA 1
ATOM 714 C C . LEU A 1 94 ? -4.262 -6.607 3.193 1.00 97.31 94 LEU A C 1
ATOM 716 O O . LEU A 1 94 ? -3.164 -6.522 2.647 1.00 97.31 94 LEU A O 1
ATOM 720 N N . PRO A 1 95 ? -4.772 -7.795 3.565 1.00 95.62 95 PRO A N 1
ATOM 721 C CA . PRO A 1 95 ? -4.025 -9.047 3.463 1.00 95.62 95 PRO A CA 1
ATOM 722 C C . PRO A 1 95 ? -3.759 -9.463 2.005 1.00 95.62 95 PRO A C 1
ATOM 724 O O . PRO A 1 95 ? -4.116 -8.773 1.052 1.00 95.62 95 PRO A O 1
ATOM 727 N N . GLY A 1 96 ? -3.061 -10.584 1.814 1.00 95.44 96 GLY A N 1
ATOM 728 C CA . GLY A 1 96 ? -2.707 -11.063 0.477 1.00 95.44 96 GLY A CA 1
ATOM 729 C C . GLY A 1 96 ? -3.926 -11.313 -0.416 1.00 95.44 96 GLY A C 1
ATOM 730 O O . GLY A 1 96 ? -4.987 -11.715 0.063 1.00 95.44 96 GLY A O 1
ATOM 731 N N . GLY A 1 97 ? -3.763 -11.075 -1.719 1.00 95.38 97 GLY A N 1
ATOM 732 C CA . GLY A 1 97 ? -4.784 -11.314 -2.741 1.00 95.38 97 GLY A CA 1
ATOM 733 C C . GLY A 1 97 ? -5.796 -10.181 -2.943 1.00 95.38 97 GLY A C 1
ATOM 734 O O . GLY A 1 97 ? -6.680 -10.313 -3.786 1.00 95.38 97 GLY A O 1
ATOM 735 N N . TRP A 1 98 ? -5.677 -9.073 -2.209 1.00 97.44 98 TRP A N 1
ATOM 736 C CA . TRP A 1 98 ? -6.510 -7.890 -2.424 1.00 97.44 98 TRP A CA 1
ATOM 737 C C . TRP A 1 98 ? -6.033 -7.050 -3.605 1.00 97.44 98 TRP A C 1
ATOM 739 O O . TRP A 1 98 ? -4.831 -6.915 -3.853 1.00 97.44 98 TRP A O 1
ATOM 749 N N . VAL A 1 99 ? -6.999 -6.436 -4.284 1.00 97.44 99 VAL A N 1
ATOM 750 C CA . VAL A 1 99 ? -6.781 -5.352 -5.242 1.00 97.44 99 VAL A CA 1
ATOM 751 C C . VAL A 1 99 ? -7.511 -4.107 -4.747 1.00 97.44 99 VAL A C 1
ATOM 753 O O . VAL A 1 99 ? -8.652 -4.209 -4.302 1.00 97.44 99 VAL A O 1
ATOM 756 N N . VAL A 1 100 ? -6.878 -2.941 -4.822 1.00 98.06 100 VAL A N 1
ATOM 757 C CA . VAL A 1 100 ? -7.485 -1.646 -4.480 1.00 98.06 100 VAL A CA 1
ATOM 758 C C . VAL A 1 100 ? -7.294 -0.689 -5.636 1.00 98.06 100 VAL A C 1
ATOM 760 O O . VAL A 1 100 ? -6.182 -0.555 -6.142 1.00 98.06 100 VAL A O 1
ATOM 763 N N . GLU A 1 101 ? -8.358 -0.017 -6.047 1.00 97.94 101 GLU A N 1
ATOM 764 C CA . GLU A 1 101 ? -8.293 1.025 -7.068 1.00 97.94 101 GLU A CA 1
ATOM 765 C C . GLU A 1 101 ? -8.351 2.399 -6.412 1.00 97.94 101 GLU A C 1
ATOM 767 O O . GLU A 1 101 ? -9.223 2.656 -5.583 1.00 97.94 101 GLU A O 1
ATOM 772 N N . PHE A 1 102 ? -7.434 3.277 -6.807 1.00 98.12 102 PHE A N 1
ATOM 773 C CA . PHE A 1 102 ? -7.403 4.678 -6.408 1.00 98.12 102 PHE A CA 1
ATOM 774 C C . PHE A 1 102 ? -7.673 5.583 -7.609 1.00 98.12 102 PHE A C 1
ATOM 776 O O . PHE A 1 102 ? -7.203 5.305 -8.717 1.00 98.12 102 PHE A O 1
ATOM 783 N N . GLU A 1 103 ? -8.366 6.690 -7.361 1.00 97.25 103 GLU A N 1
ATOM 784 C CA . GLU A 1 103 ? -8.413 7.877 -8.214 1.00 97.25 103 GLU A CA 1
ATOM 785 C C . GLU A 1 103 ? -8.037 9.088 -7.368 1.00 97.25 103 GLU A C 1
ATOM 787 O O . GLU A 1 103 ? -8.647 9.350 -6.336 1.00 97.25 103 GLU A O 1
ATOM 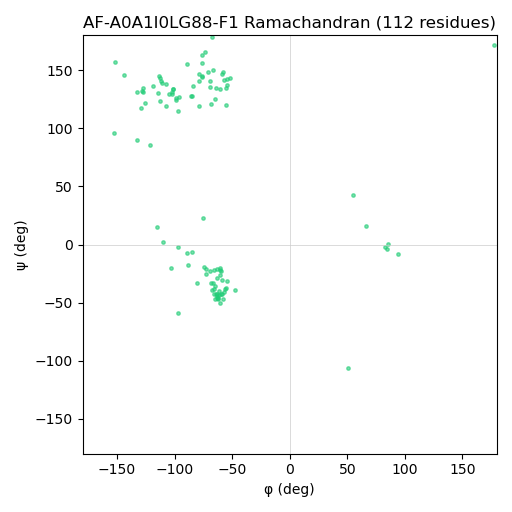792 N N . GLU A 1 104 ? -6.984 9.778 -7.797 1.00 92.88 104 GLU A N 1
ATOM 793 C CA . GLU A 1 104 ? -6.273 10.794 -7.031 1.00 92.88 104 GLU A CA 1
ATOM 794 C C . GLU A 1 104 ? -5.911 10.259 -5.637 1.00 92.88 104 GLU A C 1
ATOM 796 O O . GLU A 1 104 ? -5.042 9.391 -5.505 1.00 92.88 104 GLU A O 1
ATOM 801 N N . ASP A 1 105 ? -6.616 10.731 -4.622 1.00 89.31 105 ASP A N 1
ATOM 802 C CA . ASP A 1 105 ? -6.350 10.468 -3.214 1.00 89.31 105 ASP A CA 1
ATOM 803 C C . ASP A 1 105 ? -7.420 9.557 -2.586 1.00 89.31 105 ASP A C 1
ATOM 805 O O . ASP A 1 105 ? -7.362 9.240 -1.396 1.00 89.31 105 ASP A O 1
ATOM 809 N N . GLU A 1 106 ? -8.394 9.104 -3.383 1.00 95.00 106 GLU A N 1
ATOM 810 C CA . GLU A 1 106 ? -9.564 8.362 -2.922 1.00 95.00 106 GLU A CA 1
ATOM 811 C C . GLU A 1 106 ? -9.569 6.915 -3.416 1.00 95.00 106 GLU A C 1
ATOM 813 O O . GLU A 1 106 ? -9.198 6.606 -4.551 1.00 95.00 106 GLU A O 1
ATOM 818 N N . ILE A 1 107 ? -10.048 6.009 -2.561 1.00 96.50 107 ILE A N 1
ATOM 819 C CA . ILE A 1 107 ? -10.297 4.619 -2.942 1.00 96.50 107 ILE A CA 1
ATOM 820 C C . ILE A 1 107 ? -11.617 4.546 -3.714 1.00 96.50 107 ILE A C 1
ATOM 822 O O . ILE A 1 107 ? -12.684 4.823 -3.166 1.00 96.50 107 ILE A O 1
ATOM 826 N N . LEU A 1 108 ? -11.550 4.097 -4.966 1.00 96.62 108 LEU A N 1
ATOM 827 C CA . LEU A 1 108 ? -12.718 3.856 -5.815 1.00 96.62 108 LEU A CA 1
ATOM 828 C C . LEU A 1 108 ? -13.394 2.516 -5.525 1.00 96.62 108 LEU A C 1
ATOM 830 O O . LEU A 1 108 ? -14.611 2.381 -5.668 1.00 96.62 108 LEU A O 1
ATOM 834 N N . GLY A 1 109 ? -12.614 1.503 -5.150 1.00 95.94 109 GLY A N 1
ATOM 835 C CA . GLY A 1 109 ? -13.147 0.170 -4.929 1.00 95.94 109 GLY A CA 1
ATOM 836 C C . GLY A 1 109 ? -12.099 -0.868 -4.563 1.00 95.94 109 GLY A C 1
ATOM 837 O O . GLY A 1 109 ? -10.891 -0.632 -4.622 1.00 95.94 109 GLY A O 1
ATOM 838 N N . TYR A 1 110 ? -12.604 -2.046 -4.198 1.00 95.88 110 TYR A N 1
ATOM 839 C CA . TYR A 1 110 ? -11.803 -3.184 -3.772 1.00 95.88 110 TYR A CA 1
ATOM 840 C C . TYR A 1 110 ? -12.171 -4.437 -4.570 1.00 95.88 110 TYR A C 1
ATOM 842 O O . TYR A 1 110 ? -13.347 -4.773 -4.718 1.00 95.88 110 TYR A O 1
ATOM 850 N N . GLY A 1 111 ? -11.159 -5.167 -5.025 1.00 93.38 111 GLY A N 1
ATOM 851 C CA . GLY A 1 111 ? -11.267 -6.545 -5.484 1.00 93.38 111 GLY A CA 1
ATOM 852 C C . GLY A 1 111 ? -10.867 -7.492 -4.358 1.00 93.38 111 GLY A C 1
ATOM 853 O O . GLY A 1 111 ? -9.713 -7.490 -3.925 1.00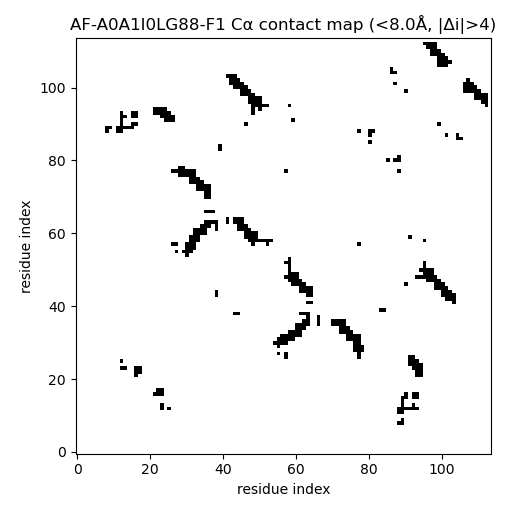 93.38 111 GLY A O 1
ATOM 854 N N . LYS A 1 112 ? -11.816 -8.299 -3.873 1.00 80.44 112 LYS A N 1
ATOM 855 C CA . LYS A 1 112 ? -11.555 -9.313 -2.843 1.00 80.44 112 LYS A CA 1
ATOM 856 C C . LYS A 1 112 ? -10.844 -10.529 -3.465 1.00 80.44 112 LYS A C 1
ATOM 858 O O . LYS A 1 112 ? -11.208 -10.908 -4.581 1.00 80.44 112 LYS A O 1
ATOM 863 N N . PRO A 1 113 ? -9.907 -11.185 -2.756 1.00 75.38 113 PRO A N 1
ATOM 864 C CA . PRO A 1 113 ? -9.436 -12.511 -3.149 1.00 75.38 113 PRO A CA 1
ATOM 865 C C . PRO A 1 113 ? -10.612 -13.496 -3.276 1.00 75.38 113 PRO A C 1
ATOM 867 O O . PRO A 1 113 ? -11.510 -13.507 -2.427 1.00 75.38 113 PRO A O 1
ATOM 870 N N . GLY A 1 114 ? -10.615 -14.274 -4.362 1.00 63.56 114 GLY A N 1
ATOM 871 C CA . GLY A 1 114 ? -11.586 -15.345 -4.622 1.00 63.56 114 GLY A CA 1
ATOM 872 C C . GLY A 1 114 ? -11.269 -16.646 -3.900 1.00 63.56 114 GLY A C 1
ATOM 873 O O . GLY A 1 114 ? -10.107 -16.820 -3.471 1.00 63.56 114 GLY A O 1
#

Nearest PDB structures (foldseek):
  8t4c-assembly2_B  TM=4.817E-01  e=4.527E+00  Campylobacter jejuni subsp. jejuni 81-176
  5zq3-assembly1_A  TM=2.834E-01  e=3.522E+00  Legionella pneumophila
  1xt3-assembly1_A  TM=1.703E-01  e=8.481E+00  Naja atra

InterPro domains:
  IPR056509 Imm33-like domain [PF24719] (16-106)

Radius of gyration: 13.17 Å; Cα contacts (8 Å, |Δi|>4): 228; chains: 1; bounding box: 26×30×38 Å

Mean predicted aligned error: 3.6 Å

Sequence (114 aa):
DDVTVTLQVQGSMLETAQGVDAEPRFPRFTDTVTAVPGWEKSERVALARALEPEAGDSGWLIVPPGALSTVPPEQFPVFELLRRRSELLSAMALPGGWVVEFEEDEILGYGKPG

Foldseek 3Di:
DVVVVVVVLVVLQVCLCVVVPHDFAADDQQAKAWEAPPQLVAQKWKWAAAQDDDVSHLRIYIGHPPGDPPDGIDMDGNNCCVVRPSLVSSNSRGHHGKMWMGGRNDTPDIDDHD

Solvent-accessible surface area (backbone atoms only — not comparable to full-atom values): 6158 Å² total; per-residue (Å²): 110,74,64,59,56,51,52,51,47,52,48,43,12,48,52,48,12,54,75,68,78,42,76,67,43,72,61,57,55,75,14,31,32,38,35,34,69,63,34,88,80,36,56,38,36,36,37,37,28,40,66,77,50,54,94,63,39,55,27,38,38,38,39,24,81,88,66,67,89,83,58,78,62,49,75,48,39,47,56,54,32,70,80,71,50,51,58,65,49,27,58,52,12,46,44,53,36,31,32,39,34,32,48,73,80,41,78,76,47,74,46,74,61,129

pLDDT: mean 92.91, std 7.9, range [57.5, 98.44]

Organism: NCBI:txid83460

Secondary structure (DSSP, 8-state):
-HHHHHHHHHHHHHHHHHHTT----PPPTTSEEEE-TTGGG-SEEEEEE-SSPPTTEEEEEEE-TT--TTSPPEEEEGGGHHHH-GGGGGGGGS-TT-EEEEETTEEEEEE---